Protein AF-A0A940ZAJ6-F1 (afdb_monomer_lite)

Secondary structure (DSSP, 8-state):
--EEE--SSS-EEEEE-SS--SB--TTS--BEEEEEEEEEEEEEEEETTTTEEEEEEEEEEEEETTEEEE-SGGG---

Sequence (78 aa):
DGSATLFGEGPVYFLKSTTYPEVCEKSTPLTFRDVQVYRIGKDGSFNLNSWEGQNGMAYELSAVEGELISSQPDGAIY

Structure (mmCIF, N/CA/C/O backbone):
data_AF-A0A940ZAJ6-F1
#
_entry.id   AF-A0A940ZAJ6-F1
#
loop_
_atom_site.group_PDB
_atom_site.id
_atom_site.type_symbol
_atom_site.label_atom_id
_atom_site.label_alt_id
_atom_site.label_comp_id
_atom_site.label_asym_id
_atom_site.label_entity_id
_atom_site.label_seq_id
_atom_site.pdbx_PDB_ins_code
_atom_site.Cartn_x
_atom_site.Cartn_y
_atom_site.Cartn_z
_atom_site.occupancy
_atom_site.B_iso_or_equiv
_atom_site.auth_seq_id
_atom_site.auth_comp_id
_atom_site.auth_asym_id
_atom_site.auth_atom_id
_atom_site.pdbx_PDB_model_num
ATOM 1 N N . ASP A 1 1 ? 19.675 4.605 -5.394 1.00 77.00 1 ASP A N 1
ATOM 2 C CA . ASP A 1 1 ? 18.834 5.487 -6.238 1.00 77.00 1 ASP A CA 1
ATOM 3 C C . ASP A 1 1 ? 17.366 5.523 -5.788 1.00 77.00 1 ASP A C 1
ATOM 5 O O . ASP A 1 1 ? 16.632 6.376 -6.268 1.00 77.00 1 ASP A O 1
ATOM 9 N N . GLY A 1 2 ? 16.946 4.681 -4.831 1.00 83.88 2 GLY A N 1
ATOM 10 C CA . GLY A 1 2 ? 15.579 4.674 -4.291 1.00 83.88 2 GLY A CA 1
ATOM 11 C C . GLY A 1 2 ? 14.587 3.890 -5.148 1.00 83.88 2 GLY A C 1
ATOM 12 O O . GLY A 1 2 ? 13.397 3.917 -4.856 1.00 83.88 2 GLY A O 1
ATOM 13 N N . SER A 1 3 ? 15.060 3.198 -6.187 1.00 86.88 3 SER A N 1
ATOM 14 C CA . SER A 1 3 ? 14.221 2.366 -7.042 1.00 86.88 3 SER A CA 1
ATOM 15 C C . SER A 1 3 ? 13.942 1.013 -6.386 1.00 86.88 3 SER A C 1
ATOM 17 O O . SER A 1 3 ? 14.856 0.338 -5.908 1.00 86.88 3 SER A O 1
ATOM 19 N N . ALA A 1 4 ? 12.677 0.613 -6.383 1.00 86.25 4 ALA A N 1
ATOM 20 C CA . ALA A 1 4 ? 12.197 -0.702 -6.005 1.00 86.25 4 ALA A CA 1
ATOM 21 C C . ALA A 1 4 ? 11.613 -1.398 -7.241 1.00 86.25 4 ALA A C 1
ATOM 23 O O . ALA A 1 4 ? 10.822 -0.819 -7.988 1.00 86.25 4 ALA A O 1
ATOM 24 N N . THR A 1 5 ? 11.995 -2.656 -7.444 1.00 87.50 5 THR A N 1
ATOM 25 C CA . THR A 1 5 ? 11.470 -3.541 -8.492 1.00 87.50 5 THR A CA 1
ATOM 26 C C . THR A 1 5 ? 11.077 -4.870 -7.859 1.00 87.50 5 THR A C 1
ATOM 28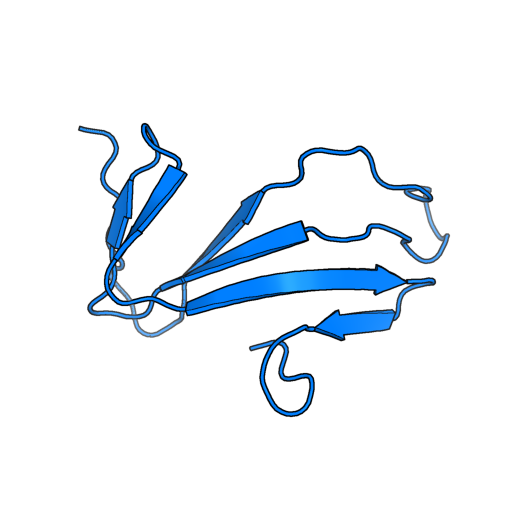 O O . THR A 1 5 ? 11.603 -5.244 -6.808 1.00 87.50 5 THR A O 1
ATOM 31 N N . LEU A 1 6 ? 10.120 -5.570 -8.463 1.00 89.06 6 LEU A N 1
ATOM 32 C CA . LEU A 1 6 ? 9.619 -6.832 -7.934 1.00 89.06 6 LEU A CA 1
ATOM 33 C C . LEU A 1 6 ? 10.402 -8.022 -8.498 1.00 89.06 6 LEU A C 1
ATOM 35 O O . LEU A 1 6 ? 10.476 -8.221 -9.707 1.00 89.06 6 LEU A O 1
ATOM 39 N N . PHE A 1 7 ? 10.897 -8.875 -7.602 1.00 85.50 7 PHE A N 1
ATOM 40 C CA . PHE A 1 7 ? 11.380 -10.210 -7.938 1.00 85.50 7 PHE A CA 1
ATOM 41 C C . PHE A 1 7 ? 10.482 -11.262 -7.267 1.00 85.50 7 PHE A C 1
ATOM 43 O O . PHE A 1 7 ? 10.657 -11.579 -6.093 1.00 85.50 7 PHE A O 1
ATOM 50 N N . GLY A 1 8 ? 9.474 -11.758 -7.992 1.00 86.94 8 GLY A N 1
ATOM 51 C CA . GLY A 1 8 ? 8.482 -12.713 -7.482 1.00 86.94 8 GLY A CA 1
ATOM 52 C C . GLY A 1 8 ? 7.207 -12.768 -8.333 1.00 86.94 8 GLY A C 1
ATOM 53 O O . GLY A 1 8 ? 7.107 -12.080 -9.348 1.00 86.94 8 GLY A O 1
ATOM 54 N N . GLU A 1 9 ? 6.244 -13.601 -7.927 1.00 84.62 9 GLU A N 1
ATOM 55 C CA . GLU A 1 9 ? 4.974 -13.809 -8.653 1.00 84.62 9 GLU A CA 1
ATOM 56 C C . GLU A 1 9 ? 3.798 -12.981 -8.100 1.00 84.62 9 GLU A C 1
ATOM 58 O O . GLU A 1 9 ? 2.802 -12.789 -8.792 1.00 84.62 9 GLU A O 1
ATOM 63 N N . GLY A 1 10 ? 3.902 -12.472 -6.867 1.00 88.38 10 GLY A N 1
ATOM 64 C CA . GLY A 1 10 ? 2.836 -11.714 -6.204 1.00 88.38 10 GLY A CA 1
ATOM 65 C C . GLY A 1 10 ? 2.983 -10.194 -6.345 1.00 88.38 10 GLY A C 1
ATOM 66 O O . GLY A 1 10 ? 4.101 -9.710 -6.494 1.00 88.38 10 GLY A O 1
ATOM 67 N N . PRO A 1 11 ? 1.883 -9.423 -6.261 1.00 92.69 11 PRO A N 1
ATOM 68 C CA . PRO A 1 11 ? 1.940 -7.967 -6.322 1.00 92.69 11 PRO A CA 1
ATOM 69 C C . PRO A 1 11 ? 2.574 -7.354 -5.067 1.00 92.69 11 PRO A C 1
ATOM 71 O O . PRO A 1 11 ? 2.488 -7.911 -3.972 1.00 92.69 11 PRO A O 1
ATOM 74 N N . VAL A 1 12 ? 3.141 -6.157 -5.219 1.00 94.75 12 VAL A N 1
ATOM 75 C CA . VAL A 1 12 ? 3.612 -5.318 -4.105 1.00 94.75 12 VAL A CA 1
ATOM 76 C C . VAL A 1 12 ? 2.734 -4.081 -4.006 1.00 94.75 12 VAL A C 1
ATOM 78 O O . VAL A 1 12 ? 2.410 -3.476 -5.026 1.00 94.75 12 VAL A O 1
ATOM 81 N N . TYR A 1 13 ? 2.375 -3.699 -2.781 1.00 95.31 13 TYR A N 1
ATOM 82 C CA . TYR A 1 13 ? 1.532 -2.544 -2.488 1.00 95.31 13 TYR A CA 1
ATOM 83 C C . TYR A 1 13 ? 2.328 -1.512 -1.692 1.00 95.31 13 TYR A C 1
ATOM 85 O O . TYR A 1 13 ? 2.847 -1.811 -0.616 1.00 95.31 13 TYR A O 1
ATOM 93 N N . PHE A 1 14 ? 2.398 -0.294 -2.211 1.00 96.12 14 PHE A N 1
ATOM 94 C CA . PHE A 1 14 ? 2.952 0.866 -1.526 1.00 96.12 14 PHE A CA 1
ATOM 95 C C . PHE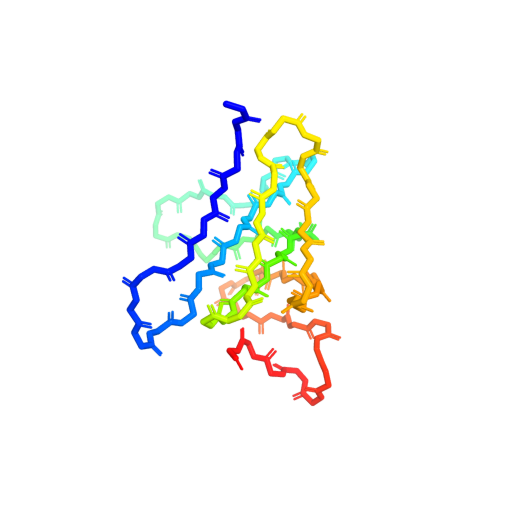 A 1 14 ? 1.792 1.691 -0.985 1.00 96.12 14 PHE A C 1
ATOM 97 O O . PHE A 1 14 ? 0.942 2.132 -1.755 1.00 96.12 14 PHE A O 1
ATOM 104 N N . LEU A 1 15 ? 1.747 1.870 0.334 1.00 95.94 15 LEU A N 1
ATOM 105 C CA . LEU A 1 15 ? 0.673 2.579 1.025 1.00 95.94 15 LEU A CA 1
ATOM 106 C C . LEU A 1 15 ? 1.188 3.914 1.551 1.00 95.94 15 LEU A C 1
ATOM 108 O O . LEU A 1 15 ? 2.239 3.967 2.191 1.00 95.94 15 LEU A O 1
ATOM 112 N N . LYS A 1 16 ? 0.433 4.984 1.312 1.00 95.56 16 LYS A N 1
ATOM 113 C CA . LYS A 1 16 ? 0.703 6.311 1.863 1.00 95.56 16 LYS A CA 1
ATOM 114 C C . LYS A 1 16 ? -0.578 6.945 2.360 1.00 95.56 16 LYS A C 1
ATOM 116 O O . LYS A 1 16 ? -1.562 7.039 1.639 1.00 95.56 16 LYS A O 1
ATOM 121 N N . SER A 1 17 ? -0.524 7.442 3.584 1.00 94.00 17 SER A N 1
ATOM 122 C CA . SER A 1 17 ? -1.563 8.280 4.161 1.00 94.00 17 SER A CA 1
ATOM 123 C C . SER A 1 17 ? -1.022 9.687 4.389 1.00 94.00 17 SER A C 1
ATOM 125 O O . SER A 1 17 ? 0.161 9.884 4.675 1.00 94.00 17 SER A O 1
ATOM 127 N N . THR A 1 18 ? -1.891 10.680 4.250 1.00 90.62 18 THR A N 1
ATOM 128 C CA . THR A 1 18 ? -1.593 12.084 4.583 1.00 90.62 18 THR A CA 1
ATOM 129 C C . THR A 1 18 ? -2.194 12.493 5.926 1.00 90.62 18 THR A C 1
ATOM 131 O O . THR A 1 18 ? -1.825 13.530 6.475 1.00 90.62 18 THR A O 1
ATOM 134 N N . THR A 1 19 ? -3.088 11.669 6.472 1.00 91.69 19 THR A N 1
ATOM 135 C CA . THR A 1 19 ? -3.809 11.886 7.727 1.00 91.69 19 THR A CA 1
ATOM 136 C C . THR A 1 19 ? -3.614 10.708 8.683 1.00 91.69 19 THR A C 1
ATOM 138 O O . THR A 1 19 ? -3.150 9.628 8.300 1.00 91.69 19 THR A O 1
ATOM 141 N N . TYR A 1 20 ? -3.945 10.939 9.953 1.00 95.50 20 TYR A N 1
ATOM 142 C CA . TYR A 1 20 ? -4.053 9.883 10.956 1.00 95.50 20 TYR A CA 1
ATOM 143 C C . TYR A 1 20 ? -5.398 9.150 10.822 1.00 95.50 20 TYR A C 1
ATOM 145 O O . TYR A 1 20 ? -6.373 9.768 10.388 1.00 95.50 20 TYR A O 1
ATOM 153 N N . PRO A 1 21 ? -5.475 7.866 11.216 1.00 96.88 21 PRO A N 1
ATOM 154 C CA . PRO A 1 21 ? -6.748 7.157 11.294 1.00 96.88 21 PRO A CA 1
ATOM 155 C C . PRO A 1 21 ? -7.698 7.844 12.285 1.00 96.88 21 PRO A C 1
ATOM 157 O O . PRO A 1 21 ? -7.268 8.324 13.333 1.00 96.88 21 PRO A O 1
ATOM 160 N N . GLU A 1 22 ? -8.992 7.847 11.967 1.00 97.81 22 GLU A N 1
ATOM 161 C CA . GLU A 1 22 ? -10.049 8.363 12.847 1.00 97.81 22 GLU A CA 1
ATOM 162 C C . GLU A 1 22 ? -10.251 7.444 14.059 1.00 97.81 22 GLU A C 1
ATOM 164 O O . GLU A 1 22 ? -10.436 7.918 15.178 1.00 97.81 22 GLU A O 1
ATOM 169 N N . VAL A 1 23 ? -10.185 6.125 13.842 1.00 97.88 23 VAL A N 1
ATOM 170 C CA . VAL A 1 23 ? -10.291 5.101 14.888 1.00 97.88 23 VAL A CA 1
ATOM 171 C C . VAL A 1 23 ? -9.207 4.059 14.668 1.00 97.88 23 VAL A C 1
ATOM 173 O O . VAL A 1 23 ? -9.201 3.383 13.643 1.00 97.88 23 VAL A O 1
ATOM 176 N N . CYS A 1 24 ? -8.304 3.914 15.640 1.00 96.50 24 CYS A N 1
ATOM 177 C CA . CYS A 1 24 ? -7.244 2.904 15.642 1.00 96.50 24 CYS A CA 1
ATOM 178 C C . CYS A 1 24 ? -6.956 2.444 17.078 1.00 96.50 24 CYS A C 1
ATOM 180 O O . CYS A 1 24 ? -5.918 2.751 17.665 1.00 96.50 24 CYS A O 1
ATOM 182 N N . GLU A 1 25 ? -7.903 1.709 17.654 1.00 97.50 25 GLU A N 1
ATOM 183 C CA . GLU A 1 25 ? -7.829 1.208 19.025 1.00 97.50 25 GLU A CA 1
ATOM 184 C C . GLU A 1 25 ? -7.891 -0.318 19.061 1.00 97.50 25 GLU A C 1
ATOM 186 O O . GLU A 1 25 ? -8.390 -0.983 18.152 1.00 97.50 25 GLU A O 1
ATOM 191 N N . LYS A 1 26 ? -7.369 -0.898 20.142 1.00 97.25 26 LYS A N 1
ATOM 192 C CA . LYS A 1 26 ? -7.374 -2.348 20.321 1.00 97.25 26 LYS A CA 1
ATOM 193 C C . LYS A 1 26 ? -8.812 -2.869 20.382 1.00 97.25 26 LYS A C 1
ATOM 195 O O . LYS A 1 26 ? -9.597 -2.406 21.200 1.00 97.25 26 LYS A O 1
ATOM 200 N N . SER A 1 27 ? -9.097 -3.905 19.592 1.00 96.00 27 SER A N 1
ATOM 201 C CA . SER A 1 27 ? -10.407 -4.573 19.535 1.00 96.00 27 SER A CA 1
ATOM 202 C C . SER A 1 27 ? -11.569 -3.684 19.072 1.00 96.00 27 SER A C 1
ATOM 204 O O . SER A 1 27 ? -12.722 -4.081 19.224 1.00 96.00 27 SER A O 1
ATOM 206 N N . THR A 1 28 ? -11.277 -2.529 18.473 1.00 97.94 28 THR A N 1
ATOM 207 C CA . THR A 1 28 ? -12.270 -1.645 17.855 1.00 97.94 28 THR A CA 1
ATOM 208 C C . THR A 1 28 ? -12.105 -1.711 16.335 1.00 97.94 28 THR A C 1
ATOM 210 O O . THR A 1 28 ? -10.964 -1.698 15.861 1.00 97.94 28 THR A O 1
ATOM 213 N N . PRO A 1 29 ? -13.194 -1.800 15.549 1.00 98.06 29 PRO A N 1
ATOM 214 C CA . PRO A 1 29 ? -13.094 -1.765 14.095 1.00 98.06 29 PRO A CA 1
ATOM 215 C C . PRO A 1 29 ? -12.389 -0.495 13.602 1.00 98.06 29 PRO A C 1
ATOM 217 O O . PRO A 1 29 ? -12.667 0.607 14.074 1.00 98.06 29 PRO A O 1
ATOM 220 N N . LEU A 1 30 ? -11.448 -0.665 12.671 1.00 98.12 30 LEU A N 1
ATOM 221 C CA . LEU A 1 30 ? -10.628 0.425 12.148 1.00 98.12 30 LEU A CA 1
ATOM 222 C C . LEU A 1 30 ? -11.475 1.381 11.299 1.00 98.12 30 LEU A C 1
ATOM 224 O O . LEU A 1 30 ? -12.205 0.934 10.413 1.00 98.12 30 LEU A O 1
ATOM 228 N N . THR A 1 31 ? -11.272 2.683 11.503 1.00 98.19 31 THR A N 1
ATOM 229 C CA . THR A 1 31 ? -11.706 3.721 10.563 1.00 98.19 31 THR A CA 1
ATOM 230 C C . THR A 1 31 ? -10.492 4.535 10.132 1.00 98.19 31 THR A C 1
ATOM 232 O O . THR A 1 31 ? -9.924 5.301 10.912 1.00 98.19 31 THR A O 1
ATOM 235 N N . PHE A 1 32 ? -10.077 4.344 8.883 1.00 98.00 32 PHE A N 1
ATOM 236 C CA . PHE A 1 32 ? -8.967 5.031 8.240 1.00 98.00 32 PHE A CA 1
ATOM 237 C C . PHE A 1 32 ? -9.304 5.250 6.768 1.00 98.00 32 PHE A C 1
ATOM 239 O O . PHE A 1 32 ? -9.487 4.291 6.021 1.00 98.00 32 PHE A O 1
ATOM 246 N N . ARG A 1 33 ? -9.414 6.510 6.362 1.00 97.31 33 ARG A N 1
ATOM 247 C CA . ARG A 1 33 ? -9.882 6.886 5.033 1.00 97.31 33 ARG A CA 1
ATOM 248 C C . ARG A 1 33 ? -8.748 7.295 4.116 1.00 97.31 33 ARG A C 1
ATOM 250 O O . ARG A 1 33 ? -7.698 7.741 4.576 1.00 97.31 33 ARG A O 1
ATOM 257 N N . ASP A 1 34 ? -9.024 7.153 2.827 1.00 96.06 34 ASP A N 1
ATOM 258 C CA . ASP A 1 34 ? -8.280 7.772 1.732 1.00 96.06 34 ASP A CA 1
ATOM 259 C C . ASP A 1 34 ? -6.784 7.410 1.737 1.00 96.06 34 ASP A C 1
ATOM 261 O O . ASP A 1 34 ? -5.906 8.228 1.448 1.00 96.06 34 ASP A O 1
ATOM 265 N N . VAL A 1 35 ? -6.470 6.152 2.080 1.00 97.00 35 VAL A N 1
ATOM 266 C CA . VAL A 1 35 ? -5.103 5.634 1.999 1.00 97.00 35 VAL A CA 1
ATOM 267 C C . VAL A 1 35 ? -4.760 5.430 0.531 1.00 97.00 35 VAL A C 1
ATOM 269 O O . VAL A 1 35 ? -5.373 4.620 -0.163 1.00 97.00 35 VAL A O 1
ATOM 272 N N . GLN A 1 36 ? -3.747 6.151 0.059 1.00 96.81 36 GLN A N 1
ATOM 273 C CA . GLN A 1 36 ? -3.248 6.031 -1.302 1.00 96.81 36 GLN A CA 1
ATOM 274 C C . GLN A 1 36 ? -2.480 4.722 -1.440 1.00 96.81 36 GLN A C 1
ATOM 276 O O . GLN A 1 36 ? -1.544 4.453 -0.682 1.00 96.81 36 GLN A O 1
ATOM 281 N N . VAL A 1 37 ? -2.854 3.930 -2.435 1.00 96.81 37 VAL A N 1
ATOM 282 C CA . VAL A 1 37 ? -2.219 2.666 -2.783 1.00 96.81 37 VAL A CA 1
ATOM 283 C C . VAL A 1 37 ? -1.608 2.782 -4.167 1.00 96.81 37 VAL A C 1
ATOM 285 O O . VAL A 1 37 ? -2.264 3.206 -5.116 1.00 96.81 37 VAL A O 1
ATOM 288 N N . TYR A 1 38 ? -0.358 2.349 -4.298 1.00 97.06 38 TYR A N 1
ATOM 289 C CA . TYR A 1 38 ? 0.243 2.050 -5.589 1.00 97.06 38 TYR A CA 1
ATOM 290 C C . TYR A 1 38 ? 0.639 0.578 -5.629 1.00 97.06 38 TYR A C 1
ATOM 292 O O . TYR A 1 38 ? 1.489 0.131 -4.859 1.00 97.06 38 TYR A O 1
ATOM 300 N N . ARG A 1 39 ? 0.010 -0.191 -6.514 1.00 95.44 39 ARG A N 1
ATOM 301 C CA . ARG A 1 39 ? 0.240 -1.625 -6.684 1.00 95.44 39 ARG A CA 1
ATOM 302 C C . ARG A 1 39 ? 1.101 -1.874 -7.915 1.00 95.44 39 ARG A C 1
ATOM 304 O O . ARG A 1 39 ? 0.746 -1.430 -9.004 1.00 95.44 39 ARG A O 1
ATOM 311 N N . ILE A 1 40 ? 2.181 -2.636 -7.770 1.00 95.50 40 ILE A N 1
ATOM 312 C CA . ILE A 1 40 ? 3.015 -3.086 -8.894 1.00 95.50 40 ILE A CA 1
ATOM 313 C C . ILE A 1 40 ? 2.965 -4.603 -9.055 1.00 95.50 40 ILE A C 1
ATOM 315 O O . ILE A 1 40 ? 2.917 -5.347 -8.074 1.00 95.50 40 ILE A O 1
ATOM 319 N N . GLY A 1 41 ? 2.991 -5.044 -10.313 1.00 93.38 41 GLY A N 1
ATOM 320 C CA . GLY A 1 41 ? 3.276 -6.423 -10.708 1.00 93.38 41 GLY A CA 1
AT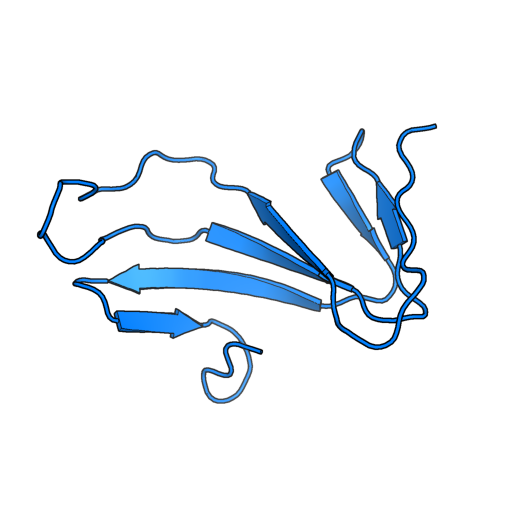OM 321 C C . GLY A 1 41 ? 4.729 -6.587 -11.168 1.00 93.38 41 GLY A C 1
ATOM 322 O O . GLY A 1 41 ? 5.564 -5.714 -10.938 1.00 93.38 41 GLY A O 1
ATOM 323 N N . LYS A 1 42 ? 5.031 -7.711 -11.830 1.00 90.81 42 LYS A N 1
ATOM 324 C CA . LYS A 1 42 ? 6.394 -8.104 -12.245 1.00 90.81 42 LYS A CA 1
ATOM 325 C C . LYS A 1 42 ? 7.115 -7.062 -13.113 1.00 90.81 42 LYS A C 1
ATOM 327 O O . LYS A 1 42 ? 8.325 -6.912 -12.993 1.00 90.81 42 LYS A O 1
ATOM 332 N N . ASP A 1 43 ? 6.369 -6.337 -13.941 1.00 90.88 43 ASP A N 1
ATOM 333 C CA . ASP A 1 43 ? 6.914 -5.349 -14.883 1.00 90.88 43 ASP A CA 1
ATOM 334 C C . ASP A 1 43 ? 6.854 -3.903 -14.348 1.00 90.88 43 ASP A C 1
ATOM 336 O O . ASP A 1 43 ? 7.136 -2.944 -15.072 1.00 90.88 43 ASP A O 1
ATOM 340 N N . GLY A 1 44 ? 6.458 -3.739 -13.081 1.00 94.00 44 GLY A N 1
ATOM 341 C CA . GLY A 1 44 ? 6.331 -2.448 -12.419 1.00 94.00 44 GLY A CA 1
ATOM 342 C C . GLY A 1 44 ? 7.560 -2.053 -11.604 1.00 94.00 44 GLY A C 1
ATOM 343 O O . GLY A 1 44 ? 8.377 -2.882 -11.194 1.00 94.00 44 GLY A O 1
ATOM 344 N N . SER A 1 45 ? 7.667 -0.757 -11.335 1.00 95.00 45 SER A N 1
ATOM 345 C CA . SER A 1 45 ? 8.696 -0.188 -10.466 1.00 95.00 45 SER A CA 1
ATOM 346 C C . SER A 1 45 ? 8.117 0.913 -9.586 1.00 95.00 45 SER A C 1
ATOM 348 O O . SER A 1 45 ? 7.058 1.476 -9.875 1.00 95.00 45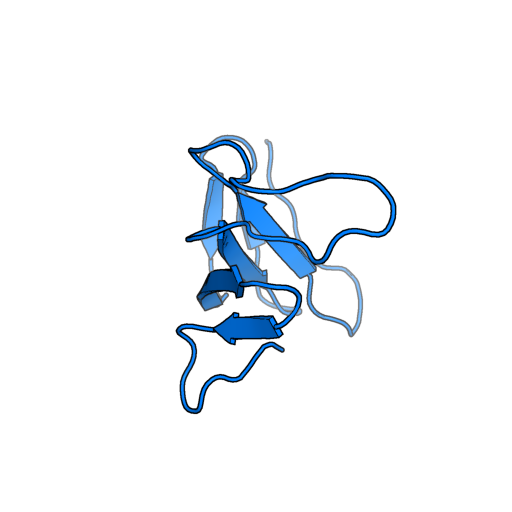 SER A O 1
ATOM 350 N N . PHE A 1 46 ? 8.806 1.212 -8.489 1.00 96.56 46 PHE A N 1
ATOM 351 C CA . PHE A 1 46 ? 8.435 2.285 -7.576 1.00 96.56 46 PHE A CA 1
ATOM 352 C C . PHE A 1 46 ? 9.668 3.054 -7.115 1.00 96.56 46 PHE A C 1
ATOM 354 O O . PHE A 1 46 ? 10.684 2.461 -6.771 1.00 96.56 46 PHE A O 1
ATOM 361 N N . ASN A 1 47 ? 9.589 4.377 -7.087 1.00 96.31 47 ASN A N 1
ATOM 362 C CA . ASN A 1 47 ? 10.649 5.248 -6.613 1.00 96.31 47 ASN A CA 1
ATOM 363 C C . ASN A 1 47 ? 10.304 5.763 -5.212 1.00 96.31 47 ASN A C 1
ATOM 365 O O . ASN A 1 47 ? 9.403 6.578 -5.042 1.00 96.31 47 ASN A O 1
ATOM 369 N N . LEU A 1 48 ? 11.052 5.319 -4.205 1.00 93.19 48 LEU A N 1
ATOM 370 C CA . LEU A 1 48 ? 10.862 5.702 -2.804 1.00 93.19 48 LEU A CA 1
ATOM 371 C C . LEU A 1 48 ? 11.241 7.161 -2.514 1.00 93.19 48 LEU A C 1
ATOM 373 O O . LEU A 1 48 ? 10.774 7.714 -1.523 1.00 93.19 48 LEU A O 1
ATOM 377 N N . ASN A 1 49 ? 12.070 7.789 -3.356 1.00 93.44 49 ASN A N 1
ATOM 378 C CA . ASN A 1 49 ? 12.463 9.187 -3.178 1.00 93.44 49 ASN A CA 1
ATOM 379 C C . ASN A 1 49 ? 11.368 10.152 -3.653 1.00 93.44 49 ASN A C 1
ATOM 381 O O . ASN A 1 49 ? 11.094 11.130 -2.963 1.00 93.44 49 ASN A O 1
ATOM 385 N N . SER A 1 50 ? 10.750 9.896 -4.815 1.00 94.19 50 SER A N 1
ATOM 386 C CA . SER A 1 50 ? 9.635 10.718 -5.326 1.00 94.19 50 SER A CA 1
ATOM 387 C C . SER A 1 50 ? 8.263 10.238 -4.854 1.00 94.19 50 SER A C 1
ATOM 389 O O . SER A 1 50 ? 7.300 10.999 -4.892 1.00 94.19 50 SER A O 1
ATOM 391 N N . TRP A 1 51 ? 8.184 9.005 -4.350 1.00 93.62 51 TRP A N 1
ATOM 392 C CA . TRP A 1 51 ? 6.942 8.320 -4.005 1.00 93.62 51 TRP A C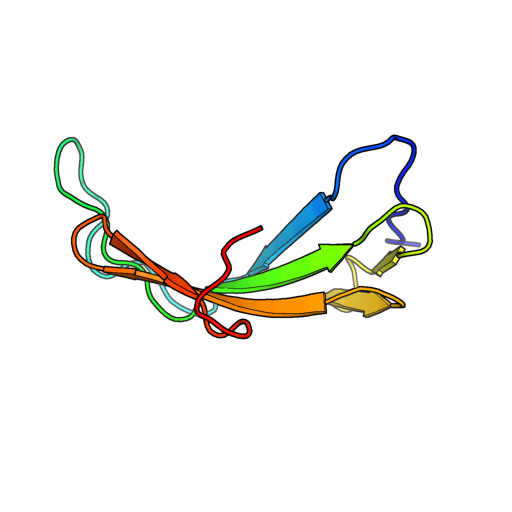A 1
ATOM 393 C C . TRP A 1 51 ? 6.005 8.125 -5.206 1.00 93.62 51 TRP A C 1
ATOM 395 O O . TRP A 1 51 ? 4.795 8.331 -5.122 1.00 93.62 51 TRP A O 1
ATOM 405 N N . GLU A 1 52 ? 6.583 7.725 -6.335 1.00 94.94 52 GLU A N 1
ATOM 406 C CA . GLU A 1 52 ? 5.880 7.517 -7.601 1.00 94.94 52 GLU A CA 1
ATOM 407 C C . GLU A 1 52 ? 6.198 6.133 -8.155 1.00 94.94 52 GLU A C 1
ATOM 409 O O . GLU A 1 52 ? 7.328 5.656 -8.041 1.00 94.94 52 GLU A O 1
ATOM 414 N N . GLY A 1 53 ? 5.225 5.500 -8.802 1.00 95.06 53 GLY A N 1
ATOM 415 C CA . GLY A 1 53 ? 5.444 4.231 -9.481 1.00 95.06 53 GLY A CA 1
ATOM 416 C C . GLY A 1 53 ? 5.170 4.286 -10.975 1.00 95.06 53 GLY A C 1
ATOM 417 O O . GLY A 1 53 ? 4.558 5.223 -11.491 1.00 95.06 53 GLY A O 1
ATOM 418 N N . GLN A 1 54 ? 5.641 3.255 -11.669 1.00 96.00 54 GLN A N 1
ATOM 419 C CA . GLN A 1 54 ? 5.496 3.079 -13.109 1.00 96.00 54 GLN A CA 1
ATOM 420 C C . GLN A 1 54 ? 4.969 1.676 -13.415 1.00 96.00 54 GLN A C 1
ATOM 422 O O . GLN A 1 54 ? 5.315 0.713 -12.727 1.00 96.00 54 GLN A O 1
ATOM 427 N N . ASN A 1 55 ? 4.149 1.565 -14.466 1.00 95.06 55 ASN A N 1
ATOM 428 C CA . ASN A 1 55 ? 3.524 0.312 -14.917 1.00 95.06 55 ASN A CA 1
ATOM 429 C C . ASN A 1 55 ? 2.776 -0.447 -13.800 1.00 95.06 55 ASN A C 1
ATOM 431 O O . ASN A 1 55 ? 2.777 -1.677 -13.754 1.00 95.06 55 ASN A O 1
ATOM 435 N N . GLY A 1 56 ? 2.154 0.295 -12.884 1.00 94.12 56 GLY A N 1
ATOM 436 C CA . GLY A 1 56 ? 1.311 -0.225 -11.813 1.00 94.12 56 GLY A CA 1
ATOM 437 C C . GLY A 1 56 ? -0.100 0.355 -11.847 1.00 94.12 56 GLY A C 1
ATOM 438 O O . GLY A 1 56 ? -0.528 0.959 -12.830 1.00 94.12 56 GLY A O 1
ATOM 439 N N . MET A 1 57 ? -0.820 0.180 -10.744 1.00 95.00 57 MET A N 1
ATOM 440 C CA . MET A 1 57 ? -2.175 0.684 -10.546 1.00 95.00 57 MET A CA 1
ATOM 441 C C . MET A 1 57 ? -2.225 1.550 -9.292 1.00 95.00 57 MET A C 1
ATOM 443 O O . MET A 1 57 ? -1.814 1.107 -8.221 1.00 95.00 57 MET A O 1
ATOM 447 N N . ALA A 1 58 ? -2.739 2.769 -9.432 1.00 96.00 58 ALA A N 1
ATOM 448 C CA . ALA A 1 58 ? -2.982 3.670 -8.315 1.00 96.00 58 ALA A CA 1
ATOM 449 C C . ALA A 1 58 ? -4.471 3.664 -7.964 1.00 96.00 58 ALA A C 1
ATOM 451 O O . ALA A 1 58 ? -5.312 3.735 -8.860 1.00 96.00 58 ALA A O 1
ATOM 452 N N . TYR A 1 59 ? -4.784 3.576 -6.678 1.00 96.81 59 TYR A N 1
ATOM 453 C CA . TYR A 1 59 ? -6.148 3.661 -6.167 1.00 96.81 59 TYR A CA 1
ATOM 454 C C . TYR A 1 59 ? -6.132 4.086 -4.701 1.00 96.81 59 TYR A C 1
ATOM 456 O O . TYR A 1 59 ? -5.115 4.002 -4.021 1.00 96.81 59 TYR A O 1
ATOM 464 N N . GLU A 1 60 ? -7.269 4.543 -4.210 1.00 96.94 60 GLU A N 1
ATOM 465 C CA . GLU A 1 60 ? -7.512 4.808 -2.797 1.00 96.94 60 GLU A CA 1
ATOM 466 C C . GLU A 1 60 ? -8.240 3.635 -2.144 1.00 96.94 60 GLU A C 1
ATOM 468 O O . GLU A 1 60 ? -9.142 3.032 -2.744 1.00 96.94 60 GLU A O 1
ATOM 473 N N . LEU A 1 61 ? -7.842 3.337 -0.910 1.00 97.31 61 LEU A N 1
ATOM 474 C CA . LEU A 1 61 ? -8.431 2.322 -0.052 1.00 97.31 61 LEU A CA 1
ATOM 475 C C . LEU A 1 61 ? -8.801 2.955 1.292 1.00 97.31 61 LEU A C 1
ATOM 477 O O . LEU A 1 61 ? -7.990 3.635 1.918 1.00 97.31 61 LEU A O 1
ATOM 481 N N . SER A 1 62 ? -10.018 2.697 1.751 1.00 97.50 62 SER A N 1
ATOM 482 C CA . SER A 1 62 ? -10.483 3.071 3.083 1.00 97.50 62 SER A CA 1
ATOM 483 C C . SER A 1 62 ? -10.850 1.827 3.880 1.00 97.50 62 SER A C 1
ATOM 485 O O . SER A 1 62 ? -11.392 0.872 3.332 1.00 97.50 62 SER A O 1
ATOM 487 N N . ALA A 1 63 ? -10.598 1.861 5.183 1.00 97.56 63 ALA A N 1
ATOM 488 C CA . ALA A 1 63 ? -11.254 1.009 6.160 1.00 97.56 63 ALA A CA 1
ATOM 489 C C . ALA A 1 63 ? -12.294 1.858 6.895 1.00 97.56 63 ALA A C 1
ATOM 491 O O . ALA A 1 63 ? -11.958 2.927 7.402 1.00 97.56 63 ALA A O 1
ATOM 492 N N . VAL A 1 64 ? -13.549 1.426 6.943 1.00 97.88 64 VAL A N 1
ATOM 493 C CA . VAL A 1 64 ? -14.636 2.167 7.591 1.00 97.88 64 VAL A CA 1
ATOM 494 C C . VAL A 1 64 ? -15.387 1.209 8.481 1.00 97.88 64 VAL A C 1
ATOM 496 O O . VAL A 1 64 ? -16.001 0.275 7.981 1.00 97.88 64 VAL A O 1
ATOM 499 N N . GLU A 1 65 ? -15.289 1.405 9.796 1.00 97.50 65 GLU A N 1
ATOM 500 C CA . GLU A 1 65 ? -15.896 0.494 10.772 1.00 97.50 65 GLU A CA 1
ATOM 501 C C . GLU A 1 65 ? -15.485 -0.977 10.537 1.00 97.50 65 GLU A C 1
ATOM 503 O O . GLU A 1 65 ? -16.243 -1.911 10.782 1.00 97.50 65 GLU A O 1
ATOM 508 N N . GLY A 1 66 ? -14.244 -1.193 10.081 1.00 96.31 66 GLY A N 1
ATOM 509 C CA . GLY A 1 66 ? -13.690 -2.514 9.774 1.00 96.31 66 GLY A CA 1
ATOM 510 C C . GLY A 1 66 ? -13.978 -3.051 8.367 1.00 96.31 66 GLY A C 1
ATOM 511 O O . GLY A 1 66 ? -13.428 -4.095 8.018 1.00 96.31 66 GLY A O 1
ATOM 512 N N . GLU A 1 67 ? -14.765 -2.357 7.544 1.00 97.25 67 GLU A N 1
ATOM 513 C CA . GLU A 1 67 ? -15.024 -2.744 6.153 1.00 97.25 67 GLU A CA 1
ATOM 514 C C . GLU A 1 67 ? -14.072 -2.049 5.179 1.00 97.25 67 GLU A C 1
ATOM 516 O O . GLU A 1 67 ? -13.798 -0.855 5.301 1.00 97.25 67 GLU A O 1
ATOM 521 N N . LEU A 1 68 ? -13.569 -2.794 4.192 1.00 96.56 68 LEU A N 1
ATOM 522 C CA . LEU A 1 68 ? -12.700 -2.247 3.155 1.00 96.56 68 LEU A CA 1
ATOM 523 C C . LEU A 1 68 ? -13.523 -1.682 1.998 1.00 96.56 68 LEU A C 1
ATOM 525 O O . LEU A 1 68 ? -14.338 -2.380 1.401 1.00 96.56 68 LEU A O 1
ATOM 529 N N . ILE A 1 69 ? -13.244 -0.430 1.651 1.00 97.19 69 ILE A N 1
ATOM 530 C CA . ILE A 1 69 ? -13.856 0.293 0.542 1.00 97.19 69 ILE A CA 1
ATOM 531 C C . ILE A 1 69 ? -12.741 0.706 -0.410 1.00 97.19 69 ILE A C 1
ATOM 533 O O . ILE A 1 69 ? -11.829 1.439 -0.027 1.00 97.19 69 ILE A O 1
ATOM 537 N N . SER A 1 70 ? -12.814 0.230 -1.649 1.00 97.00 70 SER A N 1
ATOM 538 C CA . SER A 1 70 ? -11.821 0.501 -2.687 1.00 97.00 70 SER A CA 1
ATOM 539 C C . SER A 1 70 ? -12.408 1.375 -3.786 1.00 97.00 70 SER A C 1
ATOM 541 O O . SER A 1 70 ? -13.557 1.200 -4.186 1.00 97.00 70 SER A O 1
ATOM 543 N N . SER A 1 71 ? -11.589 2.287 -4.299 1.00 96.88 71 SER A N 1
ATOM 544 C CA . SER A 1 71 ? -11.905 3.099 -5.484 1.00 96.88 71 SER A CA 1
ATOM 545 C C . SER A 1 71 ? -11.610 2.391 -6.813 1.00 96.88 71 SER A C 1
ATOM 547 O O . SER A 1 71 ? -11.871 2.953 -7.876 1.00 96.88 71 SER A O 1
ATOM 549 N N . GLN A 1 72 ? -11.068 1.168 -6.786 1.00 95.44 72 GLN A N 1
ATOM 550 C CA . GLN A 1 72 ? -10.911 0.371 -8.002 1.00 95.44 72 GLN A CA 1
ATOM 551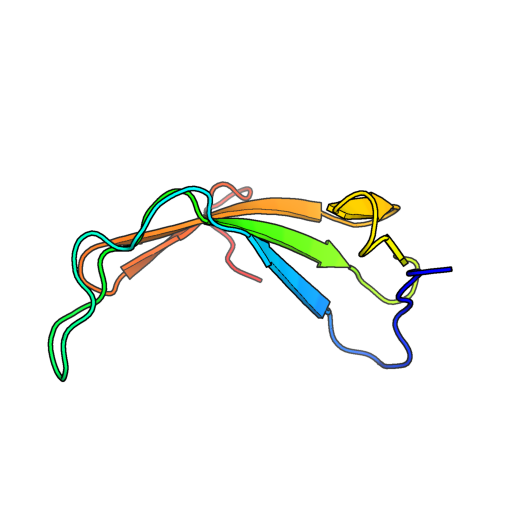 C C . GLN A 1 72 ? -12.272 0.034 -8.637 1.00 95.44 72 GLN A C 1
ATOM 553 O O . GLN A 1 72 ? -13.295 0.015 -7.941 1.00 95.44 72 GLN A O 1
ATOM 558 N N . PRO A 1 73 ? -12.294 -0.299 -9.942 1.00 91.94 73 PRO A N 1
ATOM 559 C CA . PRO A 1 73 ? -13.482 -0.838 -10.592 1.00 91.94 73 PRO A CA 1
ATOM 560 C C . PRO A 1 73 ? -14.111 -1.976 -9.782 1.00 91.94 73 PRO A C 1
ATOM 562 O O . PRO A 1 73 ? -13.408 -2.819 -9.223 1.00 91.94 73 PRO A O 1
ATOM 565 N N . ASP A 1 74 ? -15.440 -1.956 -9.690 1.00 92.44 74 ASP A N 1
ATOM 566 C CA . ASP A 1 74 ? -16.254 -2.926 -8.946 1.00 92.44 74 ASP A CA 1
ATOM 567 C C . ASP A 1 74 ? -15.917 -3.055 -7.445 1.00 92.44 74 ASP A C 1
ATOM 569 O O . ASP A 1 74 ? -16.328 -4.012 -6.790 1.00 92.44 74 ASP A O 1
ATOM 573 N N . GLY A 1 75 ? -15.177 -2.093 -6.877 1.00 89.94 75 GLY A N 1
ATOM 574 C CA . GLY A 1 75 ? -14.728 -2.140 -5.486 1.00 89.94 75 GLY A CA 1
ATOM 575 C C . GLY A 1 75 ? -13.654 -3.201 -5.226 1.00 89.94 75 GLY A C 1
ATOM 576 O O . GLY A 1 75 ? -13.467 -3.606 -4.077 1.00 89.94 75 GLY A O 1
ATOM 577 N N . ALA A 1 76 ? -12.946 -3.665 -6.264 1.00 91.38 76 ALA A N 1
ATOM 578 C CA . ALA A 1 76 ? -11.881 -4.653 -6.124 1.00 91.38 76 ALA A CA 1
ATOM 579 C C . ALA A 1 76 ? -10.777 -4.161 -5.172 1.00 91.38 76 ALA A C 1
ATOM 581 O O . ALA A 1 76 ? -10.335 -3.016 -5.227 1.00 91.38 76 ALA A O 1
ATOM 582 N N . ILE A 1 77 ? -10.313 -5.024 -4.274 1.00 88.75 77 ILE A N 1
ATOM 583 C CA . ILE A 1 77 ? -9.280 -4.662 -3.287 1.00 88.75 77 ILE A CA 1
ATOM 584 C C . ILE A 1 77 ? -7.885 -5.089 -3.769 1.00 88.75 77 ILE A C 1
ATOM 586 O O . ILE A 1 77 ? -6.887 -4.454 -3.413 1.00 88.75 77 ILE A O 1
ATOM 590 N N . TYR A 1 78 ? -7.828 -6.141 -4.594 1.00 84.56 78 TYR A N 1
ATOM 591 C CA . TYR A 1 78 ? -6.618 -6.867 -4.985 1.00 84.56 78 TYR A CA 1
ATOM 592 C C . TYR A 1 78 ? -6.399 -6.887 -6.491 1.00 84.56 78 TYR A C 1
ATOM 594 O O . TYR A 1 78 ? -7.385 -7.033 -7.240 1.00 84.56 78 TYR A O 1
#

Foldseek 3Di:
DQKDADDDQDKDKDWDDPDDWPDDDPPWFTWRWFIKIWIDGRPKMAGRVVRDIDPTDIWTWTGHRNDIATPPPPRDPD

pLDDT: mean 94.04, std 4.2, range [77.0, 98.19]

Radius of gyration: 13.93 Å; chains: 1; bounding box: 35×26×35 Å